Protein AF-A0A4D6M4U6-F1 (afdb_monomer)

Sequence (72 aa):
MVEPYRRPKSFTPLVTIYVAAFYSGVIGAAITEQLYKEKYWEEHPGKVVPLMRPKFYWGPWRIMGGDVPKFE

InterPro domains:
  IPR037759 Uncharacterized protein At4g29660-like [PTHR37898] (1-70)

pLDDT: mean 82.9, std 15.57, range [45.22, 98.06]

Structure (mmCIF, N/CA/C/O backbone):
data_AF-A0A4D6M4U6-F1
#
_entry.id   AF-A0A4D6M4U6-F1
#
loop_
_atom_site.group_PDB
_atom_site.id
_atom_site.type_symbol
_atom_site.label_atom_id
_atom_site.label_alt_id
_atom_site.label_comp_id
_atom_site.label_asym_id
_atom_site.label_entity_id
_atom_site.label_seq_id
_atom_site.pdbx_PDB_ins_code
_atom_site.Cartn_x
_atom_site.Cartn_y
_atom_site.Cartn_z
_atom_site.occupancy
_atom_site.B_iso_or_equiv
_atom_site.auth_seq_id
_atom_site.auth_comp_id
_atom_site.auth_asym_id
_atom_site.auth_atom_id
_atom_site.pdbx_PDB_model_num
ATOM 1 N N . MET A 1 1 ? -4.110 -8.454 39.723 1.00 77.31 1 MET A N 1
ATOM 2 C CA . MET A 1 1 ? -5.563 -8.363 39.463 1.00 77.31 1 MET A CA 1
ATOM 3 C C . MET A 1 1 ? -5.720 -7.899 38.027 1.00 77.31 1 MET A C 1
ATOM 5 O O . MET A 1 1 ? -5.125 -6.887 37.690 1.00 77.31 1 MET A O 1
ATOM 9 N N . VAL A 1 2 ? -6.393 -8.665 37.171 1.00 81.12 2 VAL A N 1
ATOM 10 C CA . VAL A 1 2 ? -6.681 -8.234 35.793 1.00 81.12 2 VAL A CA 1
ATOM 11 C C . VAL A 1 2 ? -7.946 -7.385 35.844 1.00 81.12 2 VAL A C 1
ATOM 13 O O . VAL A 1 2 ? -8.919 -7.785 36.481 1.00 81.12 2 VAL A O 1
ATOM 16 N N . GLU A 1 3 ? -7.918 -6.200 35.240 1.00 86.12 3 GLU A N 1
ATOM 17 C CA . GLU A 1 3 ? -9.093 -5.331 35.194 1.00 86.12 3 GLU A CA 1
ATOM 18 C C . GLU A 1 3 ? -10.246 -5.999 34.420 1.00 86.12 3 GLU A C 1
ATOM 20 O O . GLU A 1 3 ? -10.007 -6.617 33.377 1.00 86.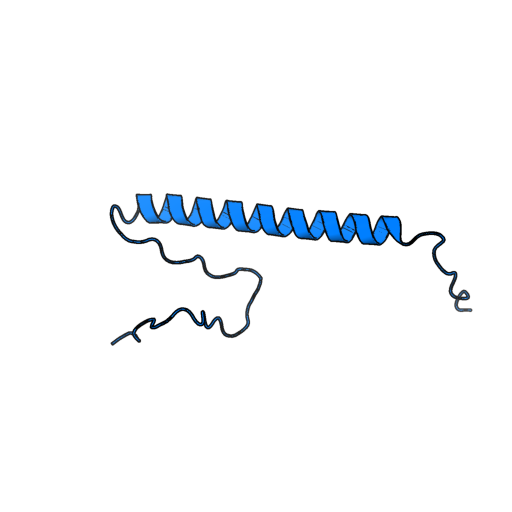12 3 GLU A O 1
ATOM 25 N N . PRO A 1 4 ? -11.504 -5.882 34.890 1.00 87.75 4 PRO A N 1
ATOM 26 C CA . PRO A 1 4 ? -12.659 -6.384 34.154 1.00 87.75 4 PRO A CA 1
ATOM 27 C C . PRO A 1 4 ? -12.789 -5.699 32.791 1.00 87.75 4 PRO A C 1
ATOM 29 O O . PRO A 1 4 ? -12.683 -4.474 32.691 1.00 87.75 4 PRO A O 1
ATOM 32 N N . TYR A 1 5 ? -13.082 -6.477 31.746 1.00 85.62 5 TYR A N 1
ATOM 33 C CA . TYR A 1 5 ? -13.304 -5.943 30.403 1.00 85.62 5 TYR A CA 1
ATOM 34 C C . TYR A 1 5 ? -14.412 -4.880 30.414 1.00 85.62 5 TYR A C 1
ATOM 36 O O . TYR A 1 5 ? -15.574 -5.169 30.708 1.00 85.62 5 TYR A O 1
ATOM 44 N N . ARG A 1 6 ? -14.064 -3.639 30.059 1.00 81.50 6 ARG A N 1
ATOM 45 C CA . ARG A 1 6 ? -15.035 -2.569 29.808 1.00 81.50 6 ARG A CA 1
ATOM 46 C C . ARG A 1 6 ? -15.316 -2.485 28.316 1.00 81.50 6 ARG A C 1
ATOM 48 O O . ARG A 1 6 ? -14.427 -2.172 27.527 1.00 81.50 6 ARG A O 1
ATOM 55 N N . ARG A 1 7 ? -16.576 -2.707 27.937 1.00 78.94 7 ARG A N 1
ATOM 56 C CA . ARG A 1 7 ? -17.028 -2.520 26.556 1.00 78.94 7 ARG A CA 1
ATOM 57 C C . ARG A 1 7 ? -16.794 -1.060 26.131 1.00 78.94 7 ARG A C 1
ATOM 59 O O . ARG A 1 7 ? -17.229 -0.155 26.849 1.00 78.94 7 ARG A O 1
ATOM 66 N N . PRO A 1 8 ? -16.149 -0.802 24.979 1.00 81.81 8 PRO A N 1
ATOM 67 C CA . PRO A 1 8 ? -15.990 0.555 24.474 1.00 81.81 8 PRO A CA 1
ATOM 68 C C . PRO A 1 8 ? -17.359 1.184 24.189 1.00 81.81 8 PRO A C 1
ATOM 70 O O . PRO A 1 8 ? -18.263 0.528 23.671 1.00 81.81 8 PRO A O 1
ATOM 73 N N . LYS A 1 9 ? -17.506 2.472 24.524 1.00 82.44 9 LYS A N 1
ATOM 74 C CA . LYS A 1 9 ? -18.769 3.216 24.355 1.00 82.44 9 LYS A CA 1
ATOM 75 C C . LYS A 1 9 ? -19.187 3.359 22.890 1.00 82.44 9 LYS A C 1
ATOM 77 O O . LYS A 1 9 ? -20.368 3.525 22.614 1.00 82.44 9 LYS A O 1
ATOM 82 N N . SER A 1 10 ? -18.230 3.313 21.964 1.00 88.31 10 SER A N 1
ATOM 83 C CA . SER A 1 10 ? -18.488 3.390 20.532 1.00 88.31 10 SER A CA 1
ATOM 84 C C . SER A 1 10 ? -17.458 2.592 19.737 1.00 88.31 10 SER A C 1
ATOM 86 O O . SER A 1 10 ? -16.283 2.535 20.097 1.00 88.31 10 SER A O 1
ATOM 88 N N . PHE A 1 11 ? -17.921 2.005 18.636 1.00 90.19 11 PHE A N 1
ATOM 89 C CA . PHE A 1 11 ? -17.102 1.305 17.649 1.00 90.19 11 PHE A CA 1
ATOM 90 C C . PHE A 1 11 ? -16.576 2.240 16.545 1.00 90.19 11 PHE A C 1
ATOM 92 O O . PHE A 1 11 ? -15.684 1.866 15.788 1.00 90.19 11 PHE A O 1
ATOM 99 N N . THR A 1 12 ? -17.083 3.477 16.481 1.00 93.25 12 THR A N 1
ATOM 100 C CA . THR A 1 12 ? -16.708 4.489 15.484 1.00 93.25 12 THR A CA 1
ATOM 101 C C . THR A 1 12 ? -15.198 4.675 15.310 1.00 93.25 12 THR A C 1
ATOM 103 O O . THR A 1 12 ? -14.761 4.596 14.168 1.00 93.25 12 THR A O 1
ATOM 106 N N . PRO A 1 13 ? -14.370 4.876 16.360 1.00 92.94 13 PRO A N 1
ATOM 107 C CA . PRO A 1 13 ? -12.942 5.132 16.150 1.00 92.94 13 PRO A CA 1
ATOM 108 C C . PRO A 1 13 ? -12.230 3.976 15.438 1.00 92.94 13 PRO A C 1
ATOM 110 O O . PRO A 1 13 ? -11.360 4.203 14.603 1.00 92.94 13 PRO A O 1
ATOM 113 N N . LEU A 1 14 ? -12.639 2.739 15.718 1.00 92.56 14 LEU A N 1
ATOM 114 C CA . LEU A 1 14 ? -12.058 1.552 15.105 1.00 92.56 14 LEU A CA 1
ATOM 115 C C . LEU A 1 14 ? -12.490 1.412 13.636 1.00 92.56 14 LEU A C 1
ATOM 117 O O . LEU A 1 14 ? -11.647 1.150 12.782 1.00 92.56 14 LEU A O 1
ATOM 121 N N . VAL A 1 15 ? -13.759 1.692 13.316 1.00 95.81 15 VAL A N 1
ATOM 122 C CA . VAL A 1 15 ? -14.228 1.764 11.919 1.00 95.81 15 VAL A CA 1
ATOM 123 C C . VAL A 1 15 ? -13.477 2.846 11.147 1.00 95.81 15 VAL A C 1
ATOM 125 O O . VAL A 1 15 ? -12.988 2.582 10.051 1.00 95.81 15 VAL A O 1
ATOM 128 N N . THR A 1 16 ? -13.337 4.043 11.721 1.00 96.94 16 THR A N 1
ATOM 129 C CA . THR A 1 16 ? -12.643 5.164 11.078 1.00 96.94 16 THR A CA 1
ATOM 130 C C . THR A 1 16 ? -11.201 4.806 10.734 1.00 96.94 16 THR A C 1
ATOM 132 O O . THR A 1 16 ? -10.766 5.054 9.611 1.00 96.94 16 THR A O 1
ATOM 135 N N . ILE A 1 17 ? -10.470 4.182 11.663 1.00 96.62 17 ILE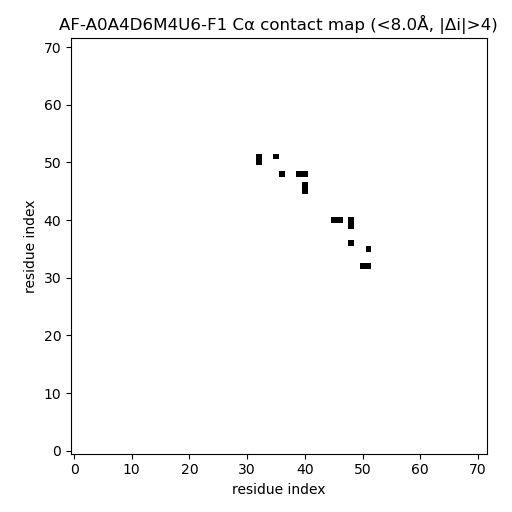 A N 1
ATOM 136 C CA . ILE A 1 17 ? -9.080 3.773 11.426 1.00 96.62 17 ILE A CA 1
ATOM 137 C C . ILE A 1 17 ? -9.003 2.714 10.326 1.00 96.62 17 ILE A C 1
ATOM 139 O O . ILE A 1 17 ? -8.150 2.823 9.448 1.00 96.62 17 ILE A O 1
ATOM 143 N N . TYR A 1 18 ? -9.895 1.720 10.322 1.00 96.62 18 TYR A N 1
ATOM 144 C CA . TYR A 1 18 ? -9.886 0.703 9.270 1.00 96.62 18 TYR A CA 1
ATOM 145 C C . TYR A 1 18 ? -10.196 1.272 7.891 1.00 96.62 18 TYR A C 1
ATOM 147 O O . TYR A 1 18 ? -9.508 0.933 6.930 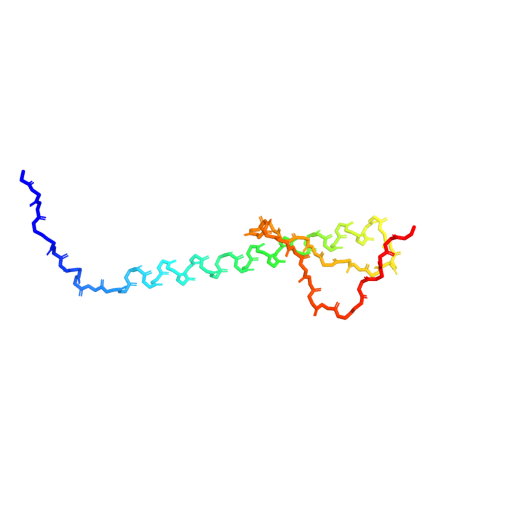1.00 96.62 18 TYR A O 1
ATOM 155 N N . VAL A 1 19 ? -11.172 2.173 7.792 1.00 98.06 19 VAL A N 1
ATOM 156 C CA . VAL A 1 19 ? -11.492 2.857 6.534 1.00 98.06 19 VAL A CA 1
ATOM 157 C C . VAL A 1 19 ? -10.296 3.683 6.061 1.00 98.06 19 VAL A C 1
ATOM 159 O O . VAL A 1 19 ? -9.884 3.556 4.908 1.00 98.06 19 VAL A O 1
ATOM 162 N N . ALA A 1 20 ? -9.698 4.480 6.948 1.00 98.06 20 ALA A N 1
ATOM 163 C CA . ALA A 1 20 ? -8.543 5.303 6.608 1.00 98.06 20 ALA A CA 1
ATOM 164 C C . ALA A 1 20 ? -7.354 4.446 6.139 1.00 98.06 20 ALA A C 1
ATOM 166 O O . ALA A 1 20 ? -6.766 4.726 5.092 1.00 98.06 20 ALA A O 1
ATOM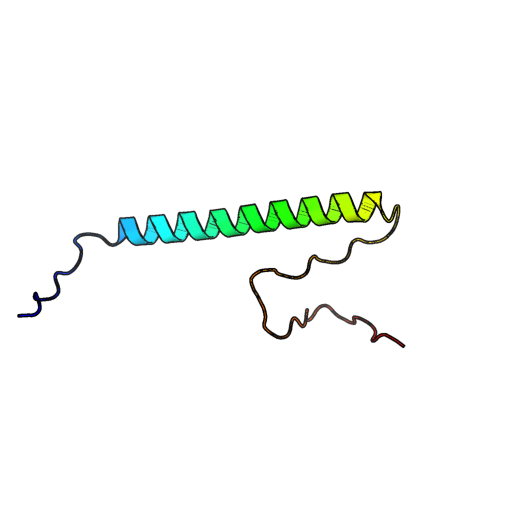 167 N N . ALA A 1 21 ? -7.033 3.373 6.866 1.00 96.62 21 ALA A N 1
ATOM 168 C CA . ALA A 1 21 ? -5.942 2.464 6.526 1.00 96.62 21 ALA A CA 1
ATOM 169 C C . ALA A 1 21 ? -6.180 1.751 5.187 1.00 96.62 21 ALA A C 1
ATOM 171 O O . ALA A 1 21 ? -5.269 1.678 4.360 1.00 96.62 21 ALA A O 1
ATOM 172 N N . PHE A 1 22 ? -7.406 1.278 4.946 1.00 94.75 22 PHE A N 1
ATOM 173 C CA . PHE A 1 22 ? -7.772 0.612 3.699 1.00 94.75 22 PHE A CA 1
ATOM 174 C C . PHE A 1 22 ? -7.577 1.531 2.491 1.00 94.75 22 PHE A C 1
ATOM 176 O O . PHE A 1 22 ? -6.836 1.188 1.568 1.00 94.75 22 PHE A O 1
ATOM 183 N N . TYR A 1 23 ? -8.179 2.724 2.511 1.00 97.12 23 TYR A N 1
ATOM 184 C CA . TYR A 1 23 ? -8.085 3.644 1.376 1.00 97.12 23 TYR A CA 1
ATOM 185 C C . TYR A 1 23 ? -6.668 4.181 1.173 1.00 97.12 23 TYR A C 1
ATOM 187 O O . TYR A 1 23 ? -6.230 4.308 0.031 1.00 97.12 23 TYR A O 1
ATOM 195 N N . SER A 1 24 ? -5.916 4.406 2.252 1.00 96.62 24 SER A N 1
ATOM 196 C CA . SER A 1 24 ? -4.497 4.770 2.151 1.00 96.62 24 SER A CA 1
ATOM 197 C C . SER A 1 24 ? -3.689 3.681 1.436 1.00 96.62 24 SER A C 1
ATOM 199 O O . SER A 1 24 ? -2.889 3.983 0.551 1.00 96.62 24 SER A O 1
ATOM 201 N N . GLY A 1 25 ? -3.937 2.407 1.762 1.00 92.88 25 GLY A N 1
ATOM 202 C CA . GLY A 1 25 ? -3.300 1.267 1.102 1.00 92.88 25 GLY A CA 1
ATOM 203 C C . GLY A 1 25 ? -3.653 1.155 -0.384 1.00 92.88 25 GLY A C 1
ATOM 204 O O . GLY A 1 25 ? -2.756 0.975 -1.208 1.00 92.88 25 GLY A O 1
ATOM 205 N N . VAL A 1 26 ? -4.933 1.315 -0.740 1.00 93.56 26 VAL A N 1
ATOM 206 C CA . VAL A 1 26 ? -5.402 1.277 -2.140 1.00 93.56 26 VAL A CA 1
ATOM 207 C C . VAL A 1 26 ? -4.765 2.393 -2.970 1.00 93.56 26 VAL A C 1
ATOM 209 O O . VAL A 1 26 ? -4.248 2.132 -4.056 1.00 93.56 26 VAL A O 1
ATOM 212 N N . ILE A 1 27 ? -4.754 3.623 -2.450 1.00 96.31 27 ILE A N 1
ATOM 213 C CA . ILE A 1 27 ? -4.169 4.779 -3.142 1.00 96.31 27 ILE A CA 1
ATOM 214 C C . ILE A 1 27 ? -2.657 4.595 -3.302 1.00 96.31 27 ILE A C 1
ATOM 216 O O . ILE A 1 27 ? -2.131 4.778 -4.399 1.00 96.31 27 ILE A O 1
ATOM 220 N N . GLY A 1 28 ? -1.958 4.175 -2.243 1.00 94.38 28 GLY A N 1
ATOM 221 C CA . GLY A 1 28 ? -0.521 3.910 -2.308 1.00 94.38 28 GLY A CA 1
ATOM 222 C C . GLY A 1 28 ? -0.173 2.829 -3.333 1.00 94.38 28 GLY A C 1
ATOM 223 O O . GLY A 1 28 ? 0.743 3.015 -4.134 1.00 94.38 28 GLY A O 1
ATOM 224 N N . ALA A 1 29 ? -0.938 1.733 -3.368 1.00 91.50 29 ALA A N 1
ATOM 225 C CA . ALA A 1 29 ? -0.766 0.678 -4.362 1.00 91.50 29 ALA A CA 1
ATOM 226 C C . ALA A 1 29 ? -0.949 1.214 -5.790 1.00 91.50 29 ALA A C 1
ATOM 228 O O . ALA A 1 29 ? -0.086 0.980 -6.639 1.00 91.50 29 ALA A O 1
ATOM 229 N N . ALA A 1 30 ? -2.010 1.989 -6.034 1.00 91.94 30 ALA A N 1
ATOM 230 C CA . ALA A 1 30 ? -2.285 2.589 -7.336 1.00 91.94 30 ALA A CA 1
ATOM 231 C C . ALA A 1 30 ? -1.153 3.518 -7.800 1.00 91.94 30 ALA A C 1
ATOM 233 O O . ALA A 1 30 ? -0.696 3.388 -8.932 1.00 91.94 30 ALA A O 1
ATOM 234 N N . ILE A 1 31 ? -0.648 4.397 -6.927 1.00 95.56 31 ILE A N 1
ATOM 235 C CA . ILE A 1 31 ? 0.488 5.275 -7.251 1.00 95.56 31 ILE A CA 1
ATOM 236 C C . ILE A 1 31 ? 1.714 4.439 -7.628 1.00 95.56 31 ILE A C 1
ATOM 238 O O . ILE A 1 31 ? 2.356 4.703 -8.642 1.00 95.56 31 ILE A O 1
ATOM 242 N N . THR A 1 32 ? 2.032 3.400 -6.852 1.00 94.12 32 THR A N 1
ATOM 243 C CA . THR A 1 32 ? 3.206 2.565 -7.146 1.00 94.12 32 THR A CA 1
ATOM 244 C C . THR A 1 32 ? 3.077 1.771 -8.444 1.00 94.12 32 THR A C 1
ATOM 246 O O . THR A 1 32 ? 4.077 1.606 -9.136 1.00 94.12 32 THR A O 1
ATOM 249 N N . GLU A 1 33 ? 1.870 1.321 -8.795 1.00 91.69 33 GLU A N 1
ATOM 250 C CA . GLU A 1 33 ? 1.583 0.696 -10.090 1.00 91.69 33 GLU A CA 1
ATOM 251 C C . GLU A 1 33 ? 1.800 1.686 -11.240 1.00 91.69 33 GLU A C 1
ATOM 253 O O . GLU A 1 33 ? 2.408 1.327 -12.243 1.00 91.69 33 GLU A O 1
ATOM 258 N N . GLN A 1 34 ? 1.342 2.935 -11.105 1.00 94.50 34 GLN A N 1
ATOM 259 C CA . GLN A 1 34 ? 1.531 3.941 -12.157 1.00 94.50 34 GLN A CA 1
ATOM 260 C C . GLN A 1 34 ? 3.008 4.285 -12.351 1.00 94.50 34 GLN A C 1
ATOM 262 O O . GLN A 1 34 ? 3.496 4.226 -13.475 1.00 94.50 34 GLN A O 1
ATOM 267 N N . LEU A 1 35 ? 3.748 4.521 -11.264 1.00 95.38 35 LEU A N 1
ATOM 268 C CA . LEU A 1 35 ? 5.193 4.771 -11.333 1.00 95.38 35 LEU A CA 1
ATOM 269 C C . LEU A 1 35 ? 5.957 3.588 -11.948 1.00 95.38 35 LEU A C 1
ATOM 271 O O . LEU A 1 35 ? 6.911 3.780 -12.699 1.00 95.38 35 LEU A O 1
ATOM 275 N N . TYR A 1 36 ? 5.540 2.354 -11.646 1.00 93.06 36 TYR A N 1
ATOM 276 C CA . TYR A 1 36 ? 6.094 1.160 -12.284 1.00 93.06 36 TYR A CA 1
ATOM 277 C C . TYR A 1 36 ? 5.864 1.171 -13.800 1.00 93.06 36 TYR A C 1
ATOM 279 O O . TYR A 1 36 ? 6.782 0.858 -14.559 1.00 93.06 36 TYR A O 1
ATOM 287 N N . LYS A 1 37 ? 4.663 1.560 -14.241 1.00 92.00 37 LYS A N 1
ATOM 288 C CA . LYS A 1 37 ? 4.323 1.621 -15.664 1.00 92.00 37 LYS A CA 1
ATOM 289 C C . LYS A 1 37 ? 5.080 2.700 -16.416 1.00 92.00 37 LYS A C 1
ATOM 291 O O . LYS A 1 37 ? 5.606 2.405 -17.486 1.00 92.00 37 LYS A O 1
ATOM 296 N N . GLU A 1 38 ? 5.159 3.901 -15.853 1.00 93.94 38 GLU A N 1
ATOM 297 C CA . GLU A 1 38 ? 5.918 5.015 -16.431 1.00 93.94 38 GLU A CA 1
ATOM 298 C C . GLU A 1 38 ? 7.376 4.610 -16.648 1.00 93.94 38 GLU A C 1
ATOM 300 O O . GLU A 1 38 ? 7.867 4.645 -17.776 1.00 93.94 38 GLU A O 1
ATOM 305 N N . LYS A 1 39 ? 8.022 4.080 -15.602 1.00 94.12 39 LYS A N 1
ATOM 306 C CA . LYS A 1 39 ? 9.400 3.591 -15.689 1.00 94.12 39 LYS A CA 1
ATOM 307 C C . LYS A 1 39 ? 9.565 2.471 -16.723 1.00 94.12 39 LYS A C 1
ATOM 309 O O . LYS A 1 39 ? 10.533 2.458 -17.478 1.00 94.12 39 LYS A O 1
ATOM 314 N N . TYR A 1 40 ? 8.633 1.517 -16.773 1.00 94.12 40 TYR A N 1
ATOM 315 C CA . TYR A 1 40 ? 8.711 0.427 -17.747 1.00 94.12 40 TYR A CA 1
ATOM 316 C C . TYR A 1 40 ? 8.629 0.944 -19.186 1.00 94.12 40 TYR A C 1
ATOM 318 O O . TYR A 1 40 ? 9.353 0.449 -20.045 1.00 94.12 40 TYR A O 1
ATOM 326 N N . TRP A 1 41 ? 7.773 1.931 -19.452 1.00 93.38 41 TRP A N 1
ATOM 327 C CA . TRP A 1 41 ? 7.645 2.552 -20.770 1.00 93.38 41 TRP A CA 1
ATOM 328 C C . TRP A 1 41 ? 8.879 3.338 -21.192 1.00 93.38 41 TRP A C 1
ATOM 330 O O . TRP A 1 41 ? 9.256 3.254 -22.361 1.00 93.38 41 TRP A O 1
ATOM 340 N N . GLU A 1 42 ? 9.521 4.049 -20.266 1.00 93.50 42 GLU A N 1
ATOM 341 C CA . GLU A 1 42 ? 10.797 4.724 -20.530 1.00 93.50 42 GLU A CA 1
ATOM 342 C C . GLU A 1 42 ? 11.874 3.729 -20.984 1.00 93.50 42 GLU A C 1
ATOM 344 O O . GLU A 1 42 ? 12.603 3.984 -21.941 1.00 93.50 42 GLU A O 1
ATOM 349 N N . GLU A 1 43 ? 11.944 2.567 -20.332 1.00 95.69 43 GLU A N 1
ATOM 350 C CA . GLU A 1 43 ? 12.919 1.519 -20.647 1.00 95.69 43 GLU A CA 1
ATOM 351 C C . GLU A 1 43 ? 12.515 0.668 -21.873 1.00 95.69 43 GLU A C 1
ATOM 353 O O . GLU A 1 43 ? 13.373 0.103 -22.555 1.00 95.69 43 GLU A O 1
ATOM 358 N N . HIS A 1 44 ? 11.214 0.559 -22.166 1.00 92.75 44 HIS A N 1
ATOM 359 C CA . HIS A 1 44 ? 10.647 -0.345 -23.173 1.00 92.75 44 HIS A CA 1
ATOM 360 C C . HIS A 1 44 ? 9.540 0.327 -24.008 1.00 92.75 44 HIS A C 1
ATOM 362 O O . HIS A 1 44 ? 8.361 -0.042 -23.901 1.00 92.75 44 HIS A O 1
ATOM 368 N N . PRO A 1 45 ? 9.889 1.278 -24.890 1.00 91.88 45 PRO A N 1
ATOM 369 C CA . PRO A 1 45 ? 8.901 1.984 -25.694 1.00 91.88 45 PRO A CA 1
ATOM 370 C C . PRO A 1 45 ? 8.121 1.016 -26.596 1.00 91.88 45 PRO A C 1
ATOM 372 O O . PRO A 1 45 ? 8.691 0.145 -27.254 1.00 91.88 45 PRO A O 1
ATOM 375 N N . GLY A 1 46 ? 6.793 1.161 -26.616 1.00 88.00 46 GLY A N 1
ATOM 376 C CA . GLY A 1 46 ? 5.893 0.369 -27.463 1.00 88.00 46 GLY A CA 1
ATOM 377 C C . GLY A 1 46 ? 5.618 -1.062 -26.986 1.00 88.00 46 GLY A C 1
ATOM 378 O O . GLY A 1 46 ? 4.861 -1.775 -27.644 1.00 88.00 46 GLY A O 1
ATOM 379 N N . LYS A 1 47 ? 6.181 -1.499 -25.850 1.00 88.75 47 LYS A N 1
ATOM 380 C CA . LYS A 1 47 ? 5.839 -2.795 -25.245 1.00 88.75 47 LYS A CA 1
ATOM 381 C C . LYS A 1 47 ? 4.639 -2.671 -24.303 1.00 88.75 47 LYS A C 1
ATOM 383 O O . LYS A 1 47 ? 4.441 -1.654 -23.637 1.00 88.75 47 LYS A O 1
ATOM 388 N N . VAL A 1 48 ? 3.841 -3.737 -24.228 1.00 88.88 48 VAL A N 1
ATOM 389 C CA . VAL A 1 48 ? 2.755 -3.849 -23.245 1.00 88.88 48 VAL A CA 1
ATOM 390 C C . VAL A 1 48 ? 3.368 -3.936 -21.853 1.00 88.88 48 VAL A C 1
ATOM 392 O O . VAL A 1 48 ? 4.248 -4.762 -21.613 1.00 88.88 48 VAL A O 1
ATOM 395 N N . VAL A 1 49 ? 2.896 -3.090 -20.937 1.00 87.19 49 VAL A N 1
ATOM 396 C CA . VAL A 1 49 ? 3.394 -3.100 -19.564 1.00 87.19 49 VAL A CA 1
ATOM 397 C C . VAL A 1 49 ? 2.815 -4.299 -18.818 1.00 87.19 49 VAL A C 1
ATOM 399 O O . VAL A 1 49 ? 1.587 -4.432 -18.766 1.00 87.19 49 VAL A O 1
ATOM 402 N N . PRO A 1 50 ? 3.650 -5.168 -18.229 1.00 87.75 50 PRO A N 1
ATOM 403 C CA . PRO A 1 50 ? 3.151 -6.230 -17.367 1.00 87.75 50 PRO A CA 1
ATOM 404 C C . PRO A 1 50 ? 2.510 -5.641 -16.101 1.00 87.75 50 PRO A C 1
ATOM 406 O O . PRO A 1 50 ? 2.797 -4.518 -15.704 1.00 87.75 50 PRO A O 1
ATOM 409 N N . LEU A 1 51 ? 1.641 -6.400 -15.438 1.00 84.69 51 LEU A N 1
ATOM 410 C CA . LEU A 1 51 ? 1.102 -5.994 -14.139 1.00 84.69 51 LEU A CA 1
ATOM 411 C C . LEU A 1 51 ? 2.219 -6.012 -13.083 1.00 84.69 51 LEU A C 1
ATOM 413 O O . LEU A 1 51 ? 2.981 -6.988 -13.026 1.00 84.69 51 LEU A O 1
ATOM 417 N N . MET A 1 52 ? 2.315 -4.984 -12.229 1.00 87.62 52 MET A N 1
ATOM 418 C CA . MET A 1 52 ? 3.310 -4.996 -11.153 1.00 87.62 52 MET A CA 1
ATOM 419 C C . MET A 1 52 ? 3.056 -6.184 -10.218 1.00 87.62 52 MET A C 1
ATOM 421 O O . MET A 1 52 ? 1.923 -6.508 -9.851 1.00 87.62 52 MET A O 1
ATOM 425 N N . ARG A 1 53 ? 4.137 -6.830 -9.772 1.00 84.12 53 ARG A N 1
ATOM 426 C CA . ARG A 1 53 ? 4.034 -7.872 -8.745 1.00 84.12 53 ARG A CA 1
ATOM 427 C C . ARG A 1 53 ? 3.527 -7.260 -7.432 1.00 84.12 53 ARG A C 1
ATOM 429 O O . ARG A 1 53 ? 4.036 -6.215 -7.014 1.00 84.12 53 ARG A O 1
ATOM 436 N N . PRO A 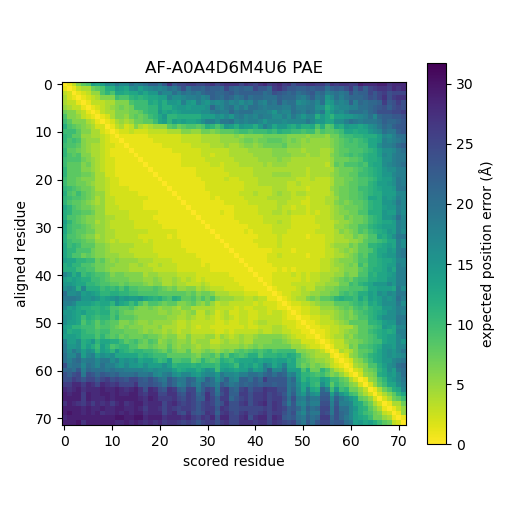1 54 ? 2.571 -7.903 -6.743 1.00 80.06 54 PRO A N 1
ATOM 437 C CA . PRO A 1 54 ? 2.038 -7.374 -5.500 1.00 80.06 54 PRO A CA 1
ATOM 438 C C . PRO A 1 54 ? 3.110 -7.380 -4.412 1.00 80.06 54 PRO A C 1
ATOM 440 O O . PRO A 1 54 ? 3.800 -8.372 -4.196 1.00 80.06 54 PRO A O 1
ATOM 443 N N . LYS A 1 55 ? 3.211 -6.269 -3.680 1.00 77.25 55 LYS A N 1
ATOM 444 C CA . LYS A 1 55 ? 4.164 -6.125 -2.568 1.00 77.25 55 LYS A CA 1
ATOM 445 C C . LYS A 1 55 ? 3.680 -6.781 -1.273 1.00 77.25 55 LYS A C 1
ATOM 447 O O . LYS A 1 55 ? 4.494 -7.196 -0.461 1.00 77.25 55 LYS A O 1
ATOM 452 N N . PHE A 1 56 ? 2.360 -6.870 -1.091 1.00 75.19 56 PHE A N 1
ATOM 453 C CA . PHE A 1 56 ? 1.723 -7.312 0.157 1.00 75.19 56 PHE A CA 1
ATOM 454 C C . PHE A 1 56 ? 1.151 -8.735 0.094 1.00 75.19 56 PHE A C 1
ATOM 456 O O . PHE A 1 56 ? 0.480 -9.171 1.025 1.00 75.19 56 PHE A O 1
ATOM 463 N N . TYR A 1 57 ? 1.402 -9.466 -0.994 1.00 71.56 57 TYR A N 1
ATOM 464 C CA . TYR A 1 57 ? 0.986 -10.856 -1.146 1.00 71.56 57 TYR A CA 1
ATOM 465 C C 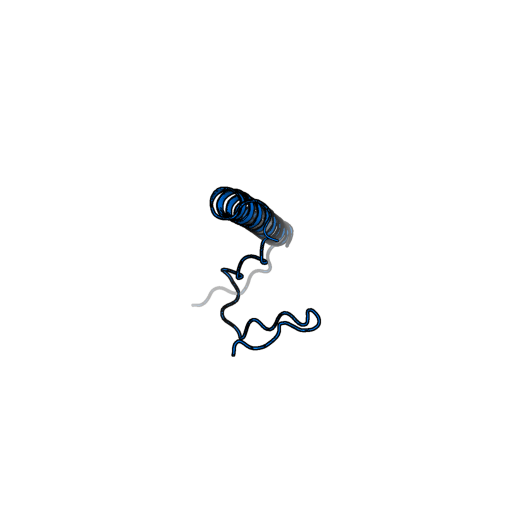. TYR A 1 57 ? 2.192 -11.708 -1.540 1.00 71.56 57 TYR A C 1
ATOM 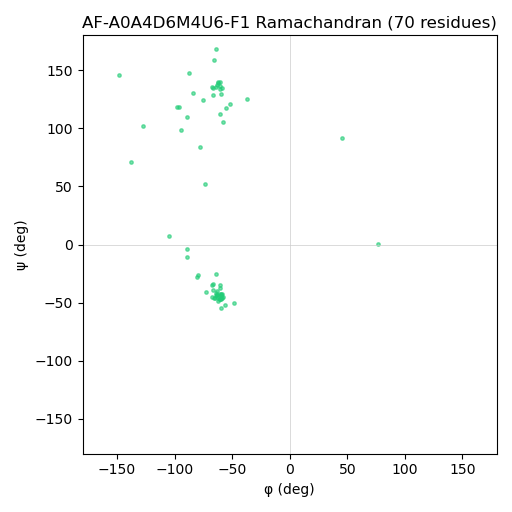467 O O . TYR A 1 57 ? 2.610 -11.712 -2.694 1.00 71.56 57 TYR A O 1
ATOM 475 N N . TRP A 1 58 ? 2.747 -12.426 -0.562 1.00 67.25 58 TRP A N 1
ATOM 476 C CA . TRP A 1 58 ? 3.862 -13.362 -0.761 1.00 67.25 58 TRP A CA 1
ATOM 477 C C . TRP A 1 58 ? 3.416 -14.785 -1.110 1.00 67.25 58 TRP A C 1
ATOM 479 O O . TRP A 1 58 ? 4.255 -15.650 -1.351 1.00 67.25 58 TRP A O 1
ATOM 489 N N . GLY A 1 59 ? 2.106 -15.044 -1.123 1.00 74.19 59 GLY A N 1
ATOM 490 C CA . GLY A 1 59 ? 1.568 -16.322 -1.574 1.00 74.19 59 GLY A CA 1
ATOM 491 C C . GLY A 1 59 ? 1.853 -16.561 -3.062 1.00 74.19 59 GLY A C 1
ATOM 492 O O . GLY A 1 59 ? 2.256 -15.640 -3.776 1.00 74.19 59 GLY A O 1
ATOM 493 N N . PRO A 1 60 ? 1.626 -17.787 -3.564 1.00 68.19 60 PRO A N 1
ATOM 494 C CA . PRO A 1 60 ? 1.794 -18.094 -4.978 1.00 68.19 60 PRO A CA 1
ATOM 495 C C . PRO A 1 60 ? 0.896 -17.168 -5.798 1.00 68.19 60 PRO A C 1
ATOM 497 O O . PRO A 1 60 ? -0.330 -17.301 -5.808 1.00 68.19 60 PRO A O 1
ATOM 500 N N . TRP A 1 61 ? 1.513 -16.188 -6.450 1.00 60.91 61 TRP A N 1
ATOM 501 C CA . TRP A 1 61 ? 0.815 -15.223 -7.279 1.00 60.91 61 TRP A CA 1
ATOM 502 C C . TRP A 1 61 ? 0.475 -15.883 -8.610 1.00 60.91 61 TRP A C 1
ATOM 504 O O . TRP A 1 61 ? 1.220 -15.799 -9.583 1.00 60.91 61 TRP A O 1
ATOM 514 N N . ARG A 1 62 ? -0.638 -16.618 -8.633 1.00 59.16 62 ARG A N 1
ATOM 515 C CA . ARG A 1 62 ? -1.263 -17.053 -9.878 1.00 59.16 62 ARG A CA 1
ATOM 516 C C . ARG A 1 62 ? -2.333 -16.035 -10.218 1.00 59.16 62 ARG A C 1
ATOM 518 O O . ARG A 1 62 ? -3.434 -16.089 -9.676 1.00 59.16 62 ARG A O 1
ATOM 525 N N . ILE A 1 63 ? -2.011 -15.098 -11.105 1.00 55.91 63 ILE A N 1
ATOM 526 C CA . ILE A 1 63 ? -3.069 -14.406 -11.832 1.00 55.91 63 ILE A CA 1
ATOM 527 C C . ILE A 1 63 ? -3.805 -15.512 -12.600 1.00 55.91 63 ILE A C 1
ATOM 529 O O . ILE A 1 63 ? -3.234 -16.118 -13.500 1.00 55.91 63 ILE A O 1
ATOM 533 N N . MET A 1 64 ? -5.056 -15.802 -12.245 1.00 51.12 64 MET A N 1
ATOM 534 C CA . MET A 1 64 ? -5.986 -16.541 -13.110 1.00 51.12 64 MET A CA 1
ATOM 535 C C . MET A 1 64 ? -6.438 -15.614 -14.255 1.00 51.12 64 MET A C 1
ATOM 537 O O . MET A 1 64 ? -7.622 -15.366 -14.448 1.00 51.12 64 MET A O 1
ATOM 541 N N . GLY A 1 65 ? -5.477 -15.007 -14.945 1.00 49.44 65 GLY A N 1
ATOM 542 C CA . GLY A 1 65 ? -5.675 -14.285 -16.190 1.00 49.44 65 GLY A CA 1
ATOM 543 C C . GLY A 1 65 ? -5.285 -15.274 -17.265 1.00 49.44 65 GLY A C 1
ATOM 544 O O . GLY A 1 65 ? -4.161 -15.768 -17.217 1.00 49.44 65 GLY A O 1
ATOM 545 N N . GLY A 1 66 ? -6.239 -15.631 -18.127 1.00 49.75 66 GLY A N 1
ATOM 546 C CA . GLY A 1 66 ? -6.059 -16.620 -19.187 1.00 49.75 66 GLY A CA 1
ATOM 547 C C . GLY A 1 66 ? -4.669 -16.539 -19.817 1.00 49.75 66 GLY A C 1
ATOM 548 O O . GLY A 1 66 ? -4.233 -15.465 -20.218 1.00 49.75 66 GLY A O 1
ATOM 549 N 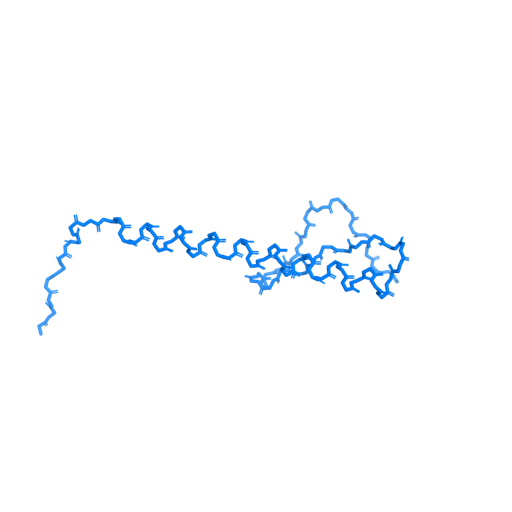N . ASP A 1 67 ? -3.999 -17.687 -19.805 1.00 51.12 67 ASP A N 1
ATOM 550 C CA . ASP A 1 67 ? -2.741 -18.016 -20.467 1.00 51.12 67 ASP A CA 1
ATOM 551 C C . ASP A 1 67 ? -1.608 -16.984 -20.361 1.00 51.12 67 ASP A C 1
ATOM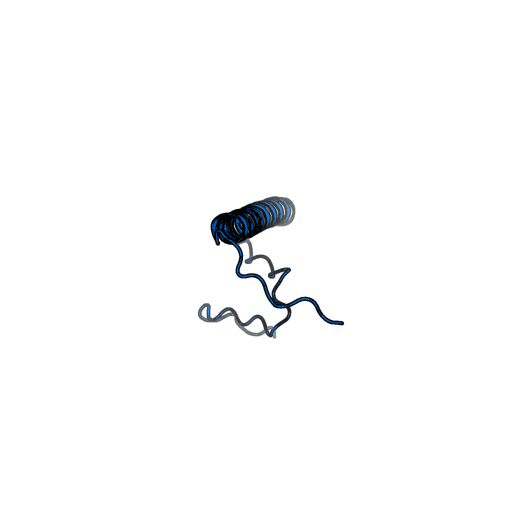 553 O O . ASP A 1 67 ? -1.393 -16.144 -21.231 1.00 51.12 67 ASP A O 1
ATOM 557 N N . VAL A 1 68 ? -0.767 -17.154 -19.336 1.00 54.66 68 VAL A N 1
ATOM 558 C CA . VAL A 1 68 ? 0.647 -16.770 -19.433 1.00 54.66 68 VAL A CA 1
ATOM 559 C C . VAL A 1 68 ? 1.400 -17.994 -19.971 1.00 54.66 68 VAL A C 1
ATOM 561 O O . VAL A 1 68 ? 1.511 -18.982 -19.235 1.00 54.66 68 VAL A O 1
ATOM 564 N N . PRO A 1 69 ? 1.903 -17.986 -21.223 1.00 46.53 69 PRO A N 1
ATOM 565 C CA . PRO A 1 69 ? 2.711 -19.085 -21.732 1.00 46.53 69 PRO A CA 1
ATOM 566 C C . PRO A 1 69 ? 3.940 -19.264 -20.842 1.00 46.53 69 PRO A C 1
ATOM 568 O O . PRO A 1 69 ? 4.587 -18.294 -20.439 1.00 46.53 69 PRO A O 1
ATOM 571 N N . LYS A 1 70 ? 4.232 -20.520 -20.500 1.00 50.59 70 LYS A N 1
ATOM 572 C CA . LYS A 1 70 ? 5.444 -20.881 -19.768 1.00 50.59 70 LYS A CA 1
ATOM 573 C C . LYS A 1 70 ? 6.653 -20.531 -20.632 1.00 50.59 70 LYS A C 1
ATOM 575 O O . LYS A 1 70 ? 6.645 -20.796 -21.826 1.00 50.59 70 LYS A O 1
ATOM 580 N N . PHE A 1 71 ? 7.662 -19.946 -19.996 1.00 50.12 71 PHE A N 1
ATOM 581 C CA . PHE A 1 71 ? 8.996 -19.803 -20.562 1.00 50.12 71 PHE A CA 1
ATOM 582 C C . PHE A 1 71 ? 9.489 -21.171 -21.064 1.00 50.12 71 PHE A C 1
ATOM 584 O O . PHE A 1 71 ? 9.560 -22.111 -20.267 1.00 50.12 71 PHE A O 1
ATOM 591 N N . GLU A 1 72 ? 9.798 -21.250 -22.359 1.00 45.22 72 GLU A N 1
ATOM 592 C CA . GLU A 1 72 ? 10.808 -22.155 -22.925 1.00 45.22 72 GLU A CA 1
ATOM 593 C C . GLU A 1 72 ? 12.129 -21.393 -23.059 1.00 45.22 72 GLU A C 1
ATOM 595 O O . GLU A 1 72 ? 12.080 -20.189 -23.412 1.00 45.22 72 GLU A O 1
#

Secondary structure (DSSP, 8-state):
-PPPPPPPS-SHHHHHHHHHHHHHHHHHHHHHHHHHHHHHHHHSTTSPPPPPPPSS--S-----SS--PPP-

Foldseek 3Di:
DDDPDDDDPDCVVVVVVVVVVVVVVVVVQVVVQVVQVVVCCVVPPPDDRDGDDDPPDPPPPDPPPPDDDDDD

Radius of gyration: 20.83 Å; Cα contacts (8 Å, |Δi|>4): 8; chains: 1; bounding box: 32×28×67 Å

Mean predicted aligned error: 9.89 Å

Organism: Vigna unguiculata (NCBI:txid3917)

Solvent-accessible surface area (backbone atoms only — not comparable to full-atom values): 4910 Å² total; per-residue (Å²): 135,82,82,78,89,72,81,73,94,65,65,60,70,61,52,52,52,52,53,51,54,50,54,51,51,53,51,52,51,52,54,53,47,49,55,51,44,54,55,48,41,76,77,36,74,94,57,85,76,75,82,74,81,67,89,88,55,89,63,89,85,70,75,92,55,87,81,76,80,76,89,128